Protein AF-A0A0F9M501-F1 (afdb_monomer_lite)

InterPro domains:
  IPR041247 Rad52 family [PF04098] (5-59)
  IPR042525 DNA repair protein Rad52/59/22 superfamily [G3DSA:3.30.390.80] (3-92)

Organism: NCBI:txid412755

Secondary structure (DSSP, 8-state):
----HHHHHHHHSPPPGGGEEEEE-GGG-EEEEE-HHHHHHHHHHHTTT-EEEEEEEEEEETTEEEEEEEEEEE-TTS-EEEEEEEEEEE-----

Radius of gyration: 16.37 Å; chains: 1; bounding box: 30×30×50 Å

pLDDT: mean 92.36, std 8.59, range [44.38, 98.31]

Structure (mmCIF, N/CA/C/O backbone):
data_AF-A0A0F9M501-F1
#
_entry.id   AF-A0A0F9M501-F1
#
loop_
_atom_site.group_PDB
_atom_site.id
_atom_site.type_symbol
_atom_site.label_atom_id
_atom_site.label_alt_id
_atom_site.label_comp_id
_atom_site.label_asym_id
_atom_site.label_entity_id
_atom_site.label_seq_id
_atom_site.pdbx_PDB_ins_code
_atom_site.Cartn_x
_atom_site.Cartn_y
_atom_site.Cartn_z
_atom_site.occupancy
_atom_site.B_iso_or_equiv
_atom_site.auth_seq_id
_atom_site.auth_comp_id
_atom_site.auth_asym_id
_atom_site.auth_atom_id
_atom_site.pdbx_PDB_model_num
ATOM 1 N N . MET A 1 1 ? 2.277 3.876 21.405 1.00 59.69 1 MET A N 1
ATOM 2 C CA . MET A 1 1 ? 1.978 3.897 19.963 1.00 59.69 1 MET A CA 1
ATOM 3 C C . MET A 1 1 ? 1.408 2.548 19.596 1.00 59.69 1 MET A C 1
ATOM 5 O O . MET A 1 1 ? 2.161 1.607 19.377 1.00 59.69 1 MET A O 1
ATOM 9 N N . ALA A 1 2 ? 0.087 2.440 19.651 1.00 76.44 2 ALA A N 1
ATOM 10 C CA . ALA A 1 2 ? -0.653 1.280 19.184 1.00 76.44 2 ALA A CA 1
ATOM 11 C C . ALA A 1 2 ? -1.652 1.795 18.145 1.00 76.44 2 ALA A C 1
ATOM 13 O O . ALA A 1 2 ? -2.252 2.850 18.347 1.00 76.44 2 ALA A O 1
ATOM 14 N N . ILE A 1 3 ? -1.747 1.099 17.014 1.00 86.31 3 ILE A N 1
ATOM 15 C CA . ILE A 1 3 ? -2.850 1.293 16.070 1.00 86.31 3 ILE A CA 1
ATOM 16 C C . ILE A 1 3 ? -4.150 0.813 16.722 1.00 86.31 3 ILE A C 1
ATOM 18 O O . ILE A 1 3 ? -4.095 -0.020 17.630 1.00 86.31 3 ILE A O 1
ATOM 22 N N . THR A 1 4 ? -5.289 1.284 16.216 1.00 89.69 4 THR A N 1
ATOM 23 C CA . THR A 1 4 ? -6.606 0.926 16.756 1.00 89.69 4 THR A CA 1
ATOM 24 C C . THR A 1 4 ? -6.798 -0.589 16.806 1.00 89.69 4 THR A C 1
ATOM 26 O O . THR A 1 4 ? -6.270 -1.334 15.973 1.00 89.69 4 THR A O 1
ATOM 29 N N . GLU A 1 5 ? -7.608 -1.072 17.752 1.00 91.62 5 GLU A N 1
ATOM 30 C CA . GLU A 1 5 ? -7.962 -2.499 17.822 1.00 91.62 5 GLU A CA 1
ATOM 31 C C . GLU A 1 5 ? -8.619 -2.993 16.519 1.00 91.62 5 GLU A C 1
ATOM 33 O O . GLU A 1 5 ? -8.399 -4.131 16.102 1.00 91.62 5 GLU A O 1
ATOM 38 N N . GLN A 1 6 ? -9.353 -2.122 15.816 1.00 91.62 6 GLN A N 1
ATOM 39 C CA . GLN A 1 6 ? -9.865 -2.400 14.473 1.00 91.62 6 GLN A CA 1
ATOM 40 C C . GLN A 1 6 ? -8.731 -2.598 13.462 1.00 91.62 6 GLN A C 1
ATOM 42 O O . GLN A 1 6 ? -8.685 -3.634 12.795 1.00 91.62 6 GLN A O 1
ATOM 47 N N . ALA A 1 7 ? -7.796 -1.649 13.366 1.00 93.56 7 ALA A N 1
ATOM 48 C CA . ALA A 1 7 ? -6.668 -1.744 12.446 1.00 93.56 7 ALA A CA 1
ATOM 49 C C . ALA A 1 7 ? -5.847 -3.011 12.708 1.00 93.56 7 ALA A C 1
ATOM 51 O O . ALA A 1 7 ? -5.500 -3.743 11.779 1.00 93.56 7 ALA A O 1
ATOM 52 N N . LYS A 1 8 ? -5.604 -3.314 13.986 1.00 93.56 8 LYS A N 1
ATOM 53 C CA . LYS A 1 8 ? -4.922 -4.530 14.420 1.00 93.56 8 LYS A CA 1
ATOM 54 C C . LYS A 1 8 ? -5.671 -5.789 13.985 1.00 93.56 8 LYS A C 1
ATOM 56 O O . LYS A 1 8 ? -5.066 -6.670 13.378 1.00 93.56 8 LYS A O 1
ATOM 61 N N . SER A 1 9 ? -6.983 -5.855 14.218 1.00 95.50 9 SER A N 1
ATOM 62 C CA . SER A 1 9 ? -7.822 -6.987 13.806 1.00 95.50 9 SER A CA 1
ATOM 63 C C . SER A 1 9 ? -7.749 -7.253 12.297 1.00 95.50 9 SER A C 1
ATOM 65 O O . SER A 1 9 ? -7.641 -8.404 11.871 1.00 95.50 9 SER A O 1
ATOM 67 N N . VAL A 1 10 ? -7.752 -6.198 11.479 1.00 95.69 10 VAL A N 1
ATOM 68 C CA . VAL A 1 10 ? -7.689 -6.316 10.015 1.00 95.69 10 VAL A CA 1
ATOM 69 C C . VAL A 1 10 ? -6.296 -6.721 9.526 1.00 95.69 10 VAL A C 1
ATOM 71 O O . VAL A 1 10 ? -6.194 -7.519 8.596 1.00 95.69 10 VAL A O 1
ATOM 74 N N . ILE A 1 11 ? -5.228 -6.196 10.131 1.00 91.44 11 ILE A N 1
ATOM 75 C CA . ILE A 1 11 ? -3.844 -6.450 9.696 1.00 91.44 11 ILE A CA 1
ATOM 76 C C . ILE A 1 11 ? -3.339 -7.823 10.161 1.00 91.44 11 ILE A C 1
ATOM 78 O O . ILE A 1 11 ? -2.591 -8.476 9.435 1.00 91.44 11 ILE A O 1
ATOM 82 N N . GLU A 1 12 ? -3.732 -8.272 11.355 1.00 93.50 12 GLU A N 1
ATOM 83 C CA . GLU A 1 12 ? -3.249 -9.531 11.937 1.00 93.50 12 GLU A CA 1
ATOM 84 C C . GLU A 1 12 ? -4.065 -10.759 11.503 1.00 93.50 12 GLU A C 1
ATOM 86 O O . GLU A 1 12 ? -3.590 -11.893 11.637 1.00 93.50 12 GLU A O 1
ATOM 91 N N . ARG A 1 13 ? -5.287 -10.581 10.975 1.00 94.50 13 ARG A N 1
ATOM 92 C CA . ARG A 1 13 ? -6.089 -11.725 10.520 1.00 94.50 13 ARG A CA 1
ATOM 93 C C . ARG A 1 13 ? -5.429 -12.423 9.335 1.00 94.50 13 ARG A C 1
ATOM 95 O O . ARG A 1 13 ? -4.846 -11.803 8.446 1.00 94.50 13 ARG A O 1
ATOM 102 N N . ARG A 1 14 ? -5.597 -13.745 9.274 1.00 94.56 14 ARG A N 1
ATOM 103 C CA . ARG A 1 14 ? -5.182 -14.512 8.097 1.00 94.56 14 ARG A CA 1
ATOM 104 C C . ARG A 1 14 ? -5.978 -14.067 6.877 1.00 94.56 14 ARG A C 1
ATOM 106 O O . ARG A 1 14 ? -7.197 -13.924 6.937 1.00 94.56 14 ARG A O 1
ATOM 113 N N . LEU A 1 15 ? -5.269 -13.906 5.770 1.00 93.75 15 LEU A N 1
ATOM 114 C CA . LEU A 1 15 ? -5.879 -13.655 4.476 1.00 93.75 15 LEU A CA 1
ATOM 115 C C . LEU A 1 15 ? -6.465 -14.948 3.911 1.00 93.75 15 LEU A C 1
ATOM 117 O O . LEU A 1 15 ? -5.941 -16.038 4.153 1.00 93.75 15 LEU A O 1
ATOM 121 N N . ASP A 1 16 ? -7.535 -14.807 3.135 1.00 93.50 16 ASP A N 1
ATOM 122 C CA . ASP A 1 16 ? -8.052 -15.894 2.310 1.00 93.50 16 ASP A CA 1
ATOM 123 C C . ASP A 1 16 ? -6.946 -16.353 1.338 1.00 93.50 16 ASP A C 1
ATOM 125 O O . ASP A 1 16 ? -6.451 -15.526 0.562 1.00 93.50 16 ASP A O 1
ATOM 129 N N . PRO A 1 17 ? -6.548 -17.641 1.343 1.00 95.06 17 PRO A N 1
ATOM 130 C CA . PRO A 1 17 ? -5.542 -18.161 0.423 1.00 95.06 17 PRO A CA 1
ATOM 131 C C . PRO A 1 17 ? -5.837 -17.859 -1.051 1.00 95.06 17 PRO A C 1
ATOM 133 O O . PRO A 1 17 ? -4.902 -17.661 -1.821 1.00 95.06 17 PRO A O 1
ATOM 136 N N . ALA A 1 18 ? -7.111 -17.743 -1.450 1.00 95.19 18 ALA A N 1
ATOM 137 C CA . ALA A 1 18 ? -7.492 -17.393 -2.821 1.00 95.19 18 ALA A CA 1
ATOM 138 C C . ALA A 1 18 ? -7.090 -15.960 -3.230 1.00 95.19 18 ALA A C 1
ATOM 140 O O . ALA A 1 18 ? -7.073 -15.627 -4.416 1.00 95.19 18 ALA A O 1
ATOM 141 N N . ARG A 1 19 ? -6.765 -15.092 -2.262 1.00 93.88 19 ARG A N 1
ATOM 142 C CA . ARG A 1 19 ? -6.273 -13.722 -2.490 1.00 93.88 19 ARG A CA 1
ATOM 143 C C . ARG A 1 19 ? -4.751 -13.641 -2.595 1.00 93.88 19 ARG A C 1
ATOM 145 O O . ARG A 1 19 ? -4.240 -12.589 -2.987 1.00 93.88 19 ARG A O 1
ATOM 152 N N . ILE A 1 20 ? -4.040 -14.720 -2.264 1.00 96.12 20 ILE A N 1
ATOM 153 C CA . ILE A 1 20 ? -2.582 -14.795 -2.340 1.00 96.12 20 ILE A CA 1
ATOM 154 C C . ILE A 1 20 ? -2.201 -15.192 -3.766 1.00 96.12 20 ILE A C 1
ATOM 156 O O . ILE A 1 20 ? -2.506 -16.284 -4.242 1.00 96.12 20 ILE A O 1
ATOM 160 N N . LYS A 1 21 ? -1.553 -14.266 -4.467 1.00 95.75 21 LYS A N 1
ATOM 161 C CA . LYS A 1 21 ? -1.022 -14.452 -5.817 1.00 95.75 21 LYS A CA 1
ATOM 162 C C . LYS A 1 21 ? 0.465 -14.782 -5.720 1.00 95.75 21 LYS A C 1
ATOM 164 O O . LYS A 1 21 ? 1.127 -14.413 -4.753 1.00 95.75 21 LYS A O 1
ATOM 169 N N . THR A 1 22 ? 1.005 -15.426 -6.747 1.00 96.25 22 THR A N 1
ATOM 170 C CA . THR A 1 22 ? 2.434 -15.741 -6.828 1.00 96.25 22 THR A CA 1
ATOM 171 C C . THR A 1 22 ? 3.045 -15.100 -8.063 1.00 96.25 22 THR A C 1
ATOM 173 O O . THR A 1 22 ? 2.397 -14.958 -9.103 1.00 96.25 22 THR A O 1
ATOM 176 N N . ARG A 1 23 ? 4.298 -14.662 -7.952 1.00 93.12 23 ARG A N 1
ATOM 177 C CA . ARG A 1 23 ? 5.077 -14.167 -9.090 1.00 93.12 23 ARG A CA 1
ATOM 178 C C . ARG A 1 23 ? 6.470 -14.769 -9.086 1.00 93.12 23 ARG A C 1
ATOM 180 O O . ARG A 1 23 ? 7.069 -14.958 -8.028 1.00 93.12 23 ARG A O 1
ATOM 187 N N . GLN A 1 24 ? 6.990 -15.024 -10.281 1.00 94.25 24 GLN A N 1
ATOM 188 C CA . GLN A 1 24 ? 8.385 -15.406 -10.451 1.00 94.25 24 GLN A CA 1
ATOM 189 C C . GLN A 1 24 ? 9.281 -14.198 -10.168 1.00 94.25 24 GLN A C 1
ATOM 191 O O . GLN A 1 24 ? 9.039 -13.092 -10.653 1.00 94.25 24 GLN A O 1
ATOM 196 N N . GLY A 1 25 ? 10.286 -14.417 -9.334 1.00 89.00 25 GLY A N 1
ATOM 197 C CA . GLY A 1 25 ? 11.337 -13.474 -9.003 1.00 89.00 25 GLY A CA 1
ATOM 198 C C . GLY A 1 25 ? 12.658 -13.820 -9.686 1.00 89.00 25 GLY A C 1
ATOM 199 O O . GLY A 1 25 ? 12.732 -14.671 -10.571 1.00 89.00 25 GLY A O 1
ATOM 200 N N . GLY A 1 26 ? 13.730 -13.156 -9.256 1.00 87.06 26 GLY A N 1
ATOM 201 C CA . GLY A 1 26 ? 15.085 -13.501 -9.682 1.00 87.06 26 GLY A CA 1
ATOM 202 C C . GLY A 1 26 ? 15.557 -14.839 -9.101 1.00 87.06 26 GLY A C 1
ATOM 203 O O . GLY A 1 26 ? 15.058 -15.290 -8.074 1.00 87.06 26 GLY A O 1
ATOM 204 N N . GLN A 1 27 ? 16.552 -15.453 -9.747 1.00 89.94 27 GLN A N 1
ATOM 205 C CA . GLN A 1 27 ? 17.242 -16.661 -9.260 1.00 89.94 27 GLN A CA 1
ATOM 206 C C . GLN A 1 27 ? 16.317 -17.868 -8.984 1.00 89.94 27 GLN A C 1
ATOM 208 O O . GLN A 1 27 ? 16.584 -18.666 -8.092 1.00 89.94 27 GLN A O 1
ATOM 213 N N . GLY A 1 28 ? 15.218 -18.007 -9.735 1.00 91.69 28 GLY A N 1
ATOM 214 C CA . GLY A 1 28 ? 14.260 -19.109 -9.560 1.00 91.69 28 GLY A CA 1
ATOM 215 C C . GLY A 1 28 ? 13.386 -18.995 -8.306 1.00 91.69 28 GLY A C 1
ATOM 216 O O . GLY A 1 28 ? 12.668 -19.936 -7.974 1.00 91.69 28 GLY A O 1
ATOM 217 N N . MET A 1 29 ? 13.427 -17.857 -7.609 1.00 94.56 29 MET A N 1
ATOM 218 C CA . MET A 1 29 ? 12.577 -17.607 -6.450 1.00 94.56 29 MET A CA 1
ATOM 219 C C . MET A 1 29 ? 11.136 -17.347 -6.883 1.00 94.56 29 MET A C 1
ATOM 221 O O . MET A 1 29 ? 10.884 -16.686 -7.888 1.00 94.56 29 MET A O 1
ATOM 225 N N . THR A 1 30 ? 10.182 -17.808 -6.080 1.00 96.00 30 THR A N 1
ATOM 226 C CA . THR A 1 30 ? 8.769 -17.434 -6.204 1.00 96.00 30 THR A CA 1
ATOM 227 C C . THR A 1 30 ? 8.387 -16.582 -5.003 1.00 96.00 30 THR A C 1
ATOM 229 O O . THR A 1 30 ? 8.737 -16.914 -3.872 1.00 96.00 30 THR A O 1
ATOM 232 N N . PHE A 1 31 ? 7.702 -15.470 -5.256 1.00 94.69 31 PHE A N 1
ATOM 233 C CA . PHE A 1 31 ? 7.233 -14.561 -4.219 1.00 94.69 31 PHE A CA 1
ATOM 234 C C . PHE A 1 31 ? 5.714 -14.563 -4.156 1.00 94.69 31 PHE A C 1
ATOM 236 O O . PHE A 1 31 ? 5.048 -14.316 -5.167 1.00 94.69 31 PHE A O 1
ATOM 243 N N . ASP A 1 32 ? 5.198 -14.758 -2.952 1.00 96.19 32 ASP A N 1
ATOM 244 C CA . ASP A 1 32 ? 3.787 -14.580 -2.644 1.00 96.19 32 ASP A CA 1
ATOM 245 C C . ASP A 1 32 ? 3.496 -13.095 -2.416 1.00 96.19 32 ASP A C 1
ATOM 247 O O . ASP A 1 32 ? 4.291 -12.362 -1.821 1.00 96.19 32 ASP A O 1
ATOM 251 N N . TYR A 1 33 ? 2.356 -12.631 -2.915 1.00 94.69 33 TYR A N 1
ATOM 252 C CA . TYR A 1 33 ? 1.918 -11.249 -2.772 1.00 94.69 33 TYR A CA 1
ATOM 253 C C . TYR A 1 33 ? 0.391 -11.148 -2.806 1.00 94.69 33 TYR A C 1
ATOM 255 O O . TYR A 1 33 ? -0.305 -12.060 -3.247 1.00 94.69 33 TYR A O 1
ATOM 263 N N . ILE A 1 34 ? -0.140 -10.005 -2.376 1.00 95.62 34 ILE A N 1
ATOM 264 C CA . ILE A 1 34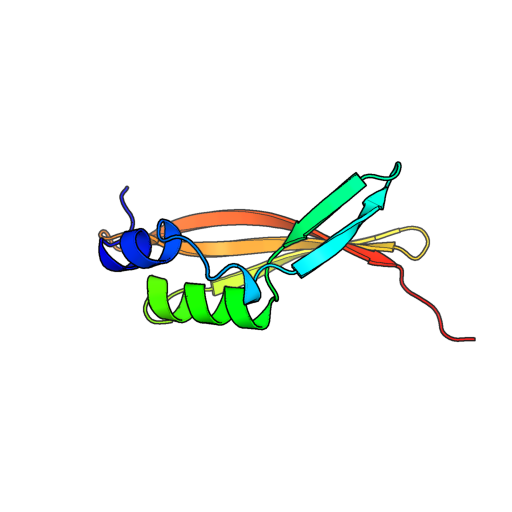 ? -1.549 -9.655 -2.574 1.00 95.62 34 ILE A CA 1
ATOM 265 C C . ILE A 1 34 ? -1.695 -8.607 -3.666 1.00 95.62 34 ILE A C 1
ATOM 267 O O . ILE A 1 34 ? -0.824 -7.759 -3.855 1.00 95.62 34 ILE A O 1
ATOM 271 N N . GLY A 1 35 ? -2.817 -8.656 -4.383 1.00 94.69 35 GLY A N 1
ATOM 272 C CA . GLY A 1 35 ? -3.153 -7.621 -5.357 1.00 94.69 35 GLY A CA 1
ATOM 273 C C . GLY A 1 35 ? -3.280 -6.242 -4.706 1.00 94.69 35 GLY A C 1
ATOM 274 O O . GLY A 1 35 ? -3.747 -6.124 -3.571 1.00 94.69 35 GLY A O 1
ATOM 275 N N . THR A 1 36 ? -2.887 -5.198 -5.437 1.00 93.81 36 THR A N 1
ATOM 276 C CA . THR A 1 36 ? -2.982 -3.800 -4.995 1.00 93.81 36 THR A CA 1
ATOM 277 C C . THR A 1 36 ? -4.409 -3.430 -4.602 1.00 93.81 36 THR A C 1
ATOM 279 O O . THR A 1 36 ? -4.621 -2.792 -3.577 1.00 93.81 36 THR A O 1
ATOM 282 N N . GLU A 1 37 ? -5.396 -3.896 -5.366 1.00 95.69 37 GLU A N 1
ATOM 283 C CA . GLU A 1 37 ? -6.819 -3.716 -5.089 1.00 95.69 37 GLU A CA 1
ATOM 284 C C . GLU A 1 37 ? -7.216 -4.250 -3.708 1.00 95.69 37 GLU A C 1
ATOM 286 O O . GLU A 1 37 ? -7.998 -3.628 -2.993 1.00 95.69 37 GLU A O 1
ATOM 291 N N . HIS A 1 38 ? -6.633 -5.382 -3.308 1.00 95.81 38 HIS A N 1
ATOM 292 C CA . HIS A 1 38 ? -6.924 -6.014 -2.030 1.00 95.81 38 HIS A CA 1
ATOM 293 C C . HIS A 1 38 ? -6.185 -5.320 -0.883 1.00 95.81 38 HIS A C 1
ATOM 295 O O . HIS A 1 38 ? -6.769 -5.106 0.174 1.00 95.81 38 HIS A O 1
ATOM 301 N N . ALA A 1 39 ? -4.937 -4.898 -1.105 1.00 95.00 39 ALA A N 1
ATOM 302 C CA . ALA A 1 39 ? -4.194 -4.098 -0.134 1.00 95.00 39 ALA A CA 1
ATOM 303 C C . ALA A 1 39 ? -4.917 -2.776 0.187 1.00 95.00 39 ALA A C 1
ATOM 305 O O . ALA A 1 39 ? -5.067 -2.434 1.355 1.00 95.00 39 ALA A O 1
ATOM 306 N N . ILE A 1 40 ? -5.433 -2.076 -0.832 1.00 96.62 40 ILE A N 1
ATOM 307 C CA . ILE A 1 40 ? -6.222 -0.844 -0.662 1.00 96.62 40 ILE A CA 1
ATOM 308 C C . ILE A 1 40 ? -7.489 -1.110 0.159 1.00 96.62 40 ILE A C 1
ATOM 310 O O . ILE A 1 40 ? -7.805 -0.342 1.061 1.00 96.62 40 ILE A O 1
ATOM 314 N N . GLN A 1 41 ? -8.205 -2.206 -0.116 1.00 96.44 41 GLN A N 1
ATOM 315 C CA . GLN A 1 41 ? -9.392 -2.585 0.660 1.00 96.44 41 GLN A CA 1
ATOM 316 C C . GLN A 1 41 ? -9.060 -2.834 2.134 1.00 96.44 41 GLN A C 1
ATOM 318 O O . GLN A 1 41 ? -9.775 -2.341 3.001 1.00 96.44 41 GLN A O 1
ATOM 323 N N . LEU A 1 42 ? -7.965 -3.545 2.415 1.00 96.50 42 LEU A N 1
ATOM 324 C CA . LEU A 1 42 ? -7.516 -3.797 3.784 1.00 96.50 42 LEU A CA 1
ATOM 325 C C . LEU A 1 42 ? -7.128 -2.503 4.502 1.00 96.50 42 LEU A C 1
ATOM 327 O O . LEU A 1 42 ? -7.479 -2.343 5.661 1.00 96.50 42 LEU A O 1
ATOM 331 N N . LEU A 1 43 ? -6.448 -1.570 3.830 1.00 96.50 43 LEU A N 1
ATOM 332 C CA . LEU A 1 43 ? -6.098 -0.273 4.421 1.00 96.50 43 LEU A CA 1
ATOM 333 C C . LEU A 1 43 ? -7.341 0.587 4.690 1.00 96.50 43 LEU A C 1
ATOM 335 O O . LEU A 1 43 ? -7.459 1.165 5.767 1.00 96.50 43 LEU A O 1
ATOM 339 N N . ASN A 1 44 ? -8.292 0.616 3.752 1.00 97.44 44 ASN A N 1
ATOM 340 C CA . ASN A 1 44 ? -9.572 1.303 3.929 1.00 97.44 44 ASN A CA 1
ATOM 341 C C . ASN A 1 44 ? -10.362 0.749 5.121 1.00 97.44 44 ASN A C 1
ATOM 343 O O . ASN A 1 44 ? -10.901 1.525 5.903 1.00 97.44 44 ASN A O 1
ATOM 347 N N . GLU A 1 45 ? -10.423 -0.577 5.260 1.00 97.06 45 GLU A N 1
ATOM 348 C CA . GLU A 1 45 ? -11.101 -1.255 6.370 1.00 97.06 45 GLU A CA 1
ATOM 349 C C . GLU A 1 45 ? -10.363 -1.041 7.700 1.00 97.06 45 GLU A C 1
ATOM 351 O O . GLU A 1 45 ? -10.987 -0.710 8.705 1.00 97.06 45 GLU A O 1
ATOM 356 N N . ALA A 1 46 ? -9.037 -1.200 7.709 1.00 96.19 46 ALA A N 1
ATOM 357 C CA . ALA A 1 46 ? -8.211 -1.102 8.909 1.00 96.19 46 ALA A CA 1
ATOM 358 C C . ALA A 1 46 ? -8.224 0.305 9.511 1.00 96.19 46 ALA A C 1
ATOM 360 O O . ALA A 1 46 ? -8.339 0.450 10.724 1.00 96.19 46 ALA A O 1
ATOM 361 N N . PHE A 1 47 ? -8.105 1.328 8.667 1.00 95.81 47 PHE A N 1
ATOM 362 C CA . PHE A 1 47 ? -7.903 2.710 9.100 1.00 95.81 47 PHE A CA 1
ATOM 363 C C . PHE A 1 47 ? -9.097 3.613 8.804 1.00 95.81 47 PHE A C 1
ATOM 365 O O . PHE A 1 47 ? -8.945 4.826 8.823 1.00 95.81 47 PHE A O 1
ATOM 372 N N . GLU A 1 48 ? -10.270 3.055 8.491 1.00 94.75 48 GLU A N 1
ATOM 373 C CA . GLU A 1 48 ? -11.487 3.826 8.189 1.00 94.75 48 GLU A CA 1
ATOM 374 C C . GLU A 1 48 ? -11.247 4.928 7.143 1.00 94.75 48 GLU A C 1
ATOM 376 O O . GLU A 1 48 ? -11.677 6.070 7.289 1.00 94.75 48 GLU A O 1
ATOM 381 N N . TYR A 1 49 ? -10.521 4.587 6.074 1.00 95.94 49 TYR A N 1
ATOM 382 C CA . TYR A 1 49 ? -10.086 5.519 5.020 1.00 95.94 49 TYR A CA 1
ATOM 383 C C . TYR A 1 49 ? -9.140 6.650 5.484 1.00 95.94 49 TYR A C 1
ATOM 385 O O . TYR A 1 49 ? -8.727 7.466 4.663 1.00 95.94 49 TYR A O 1
ATOM 393 N N . ALA A 1 50 ? -8.734 6.683 6.756 1.00 94.88 50 ALA A N 1
ATOM 394 C CA . ALA A 1 50 ? -7.742 7.601 7.308 1.00 94.88 50 ALA A CA 1
ATOM 395 C C . ALA A 1 50 ? -6.320 7.042 7.135 1.00 94.88 50 ALA A C 1
ATOM 397 O O . ALA A 1 50 ? -5.635 6.660 8.083 1.00 94.88 50 ALA A O 1
ATOM 398 N N . TRP A 1 51 ? -5.870 6.982 5.888 1.00 96.56 51 TRP A N 1
ATOM 399 C CA . TRP A 1 51 ? -4.498 6.653 5.512 1.00 96.56 51 TRP A CA 1
ATOM 400 C C . TRP A 1 51 ? -4.127 7.444 4.257 1.00 96.56 51 TRP A C 1
ATOM 402 O O . TRP A 1 51 ? -4.999 7.849 3.490 1.00 96.56 51 TRP A O 1
ATOM 412 N N . ASP A 1 52 ? -2.838 7.684 4.056 1.00 97.00 52 ASP A N 1
ATOM 413 C CA . ASP A 1 52 ? -2.345 8.436 2.905 1.00 97.00 52 ASP A CA 1
ATOM 414 C C . ASP A 1 52 ? -1.083 7.797 2.323 1.00 97.00 52 ASP A C 1
ATOM 416 O O . ASP A 1 52 ? -0.319 7.132 3.030 1.00 97.00 52 ASP A O 1
ATOM 420 N N . THR A 1 53 ? -0.851 8.013 1.027 1.00 96.81 53 THR A N 1
ATOM 421 C CA . THR A 1 53 ? 0.396 7.615 0.370 1.00 96.81 53 THR A CA 1
ATOM 422 C C . THR A 1 53 ? 0.987 8.767 -0.408 1.00 96.81 53 THR A C 1
ATOM 424 O O . THR A 1 53 ? 0.286 9.445 -1.154 1.00 96.81 53 THR A O 1
ATOM 427 N N . THR A 1 54 ? 2.300 8.931 -0.322 1.00 97.81 54 THR A N 1
ATOM 428 C CA . THR A 1 54 ? 3.023 9.953 -1.077 1.00 97.81 54 THR A CA 1
ATOM 429 C C . THR A 1 54 ? 4.236 9.338 -1.763 1.00 97.81 54 THR A C 1
ATOM 431 O O . THR A 1 54 ? 5.008 8.607 -1.144 1.00 97.81 54 THR A O 1
ATOM 434 N N . VAL A 1 55 ? 4.438 9.653 -3.045 1.00 97.25 55 VAL A N 1
ATOM 435 C CA . VAL A 1 55 ? 5.717 9.395 -3.721 1.00 97.25 55 VAL A CA 1
ATOM 436 C C . VAL A 1 55 ? 6.713 10.431 -3.214 1.00 97.25 55 VAL A C 1
ATOM 438 O O . VAL A 1 55 ? 6.600 11.610 -3.538 1.00 97.25 55 VAL A O 1
ATOM 441 N N . VAL A 1 56 ? 7.668 9.998 -2.395 1.00 97.81 56 VAL A N 1
ATOM 442 C CA . VAL A 1 56 ? 8.658 10.893 -1.776 1.00 97.81 56 VAL A CA 1
ATOM 443 C C . VAL A 1 56 ? 9.880 11.112 -2.665 1.00 97.81 56 VAL A C 1
ATOM 445 O O . VAL A 1 56 ? 10.505 12.164 -2.597 1.00 97.81 56 VAL A O 1
ATOM 448 N N . SER A 1 57 ? 10.214 10.143 -3.518 1.00 97.31 57 SER A N 1
ATOM 449 C CA . SER A 1 57 ? 11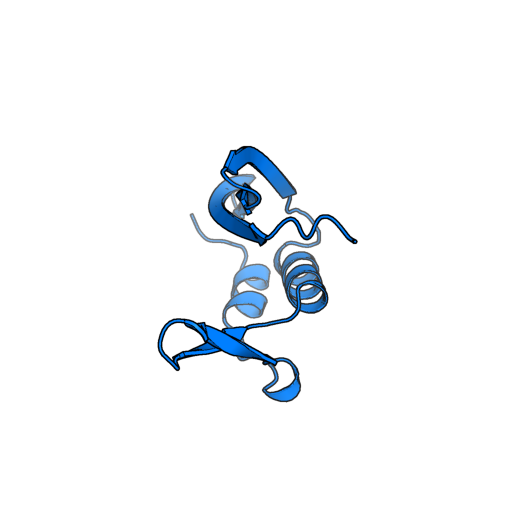.269 10.267 -4.527 1.00 97.31 57 SER A CA 1
ATOM 450 C C . SER A 1 57 ? 10.978 9.351 -5.711 1.00 97.31 57 SER A C 1
ATOM 452 O O . SER A 1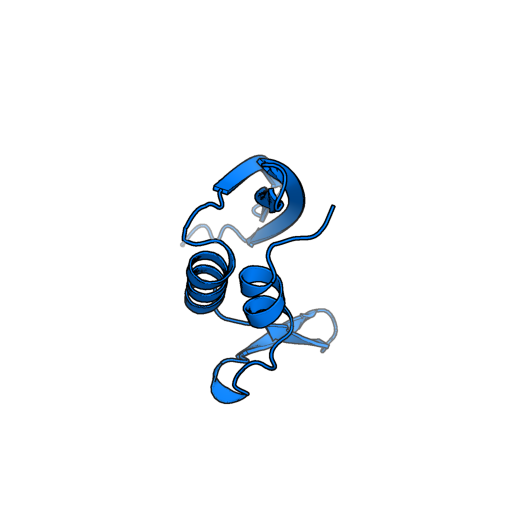 57 ? 10.357 8.298 -5.549 1.00 97.31 57 SER A O 1
ATOM 454 N N . HIS A 1 58 ? 11.434 9.738 -6.898 1.00 96.75 58 HIS A N 1
ATOM 455 C CA . HIS A 1 58 ? 11.470 8.864 -8.060 1.00 96.75 58 HIS A CA 1
ATOM 456 C C . HIS A 1 58 ? 12.694 9.174 -8.919 1.00 96.75 58 HIS A C 1
ATOM 458 O O . HIS A 1 58 ? 13.077 10.331 -9.081 1.00 96.75 58 HIS A O 1
ATOM 464 N N . GLU A 1 59 ? 13.288 8.131 -9.482 1.00 96.50 59 GLU A N 1
ATOM 465 C CA . GLU A 1 59 ? 14.491 8.212 -10.302 1.00 96.50 59 GLU A CA 1
ATOM 466 C C . GLU A 1 59 ? 14.370 7.247 -11.489 1.00 96.50 59 GLU A C 1
ATOM 468 O O . GLU A 1 59 ? 13.695 6.216 -11.412 1.00 96.50 59 GLU A O 1
ATOM 473 N N . ILE A 1 60 ? 15.001 7.596 -12.613 1.00 95.25 60 ILE A N 1
ATOM 474 C CA . ILE A 1 60 ? 15.035 6.763 -13.818 1.00 95.25 60 ILE A CA 1
ATOM 475 C C . ILE A 1 60 ? 16.494 6.504 -14.189 1.00 95.25 60 ILE A C 1
ATOM 477 O O . ILE A 1 60 ? 17.239 7.448 -14.442 1.00 95.25 60 ILE A O 1
ATOM 481 N N . PHE A 1 61 ? 16.871 5.229 -14.288 1.00 92.31 61 PHE A N 1
ATOM 482 C CA . PHE A 1 61 ? 18.220 4.785 -14.647 1.00 92.31 61 PHE A CA 1
ATOM 483 C C . PHE A 1 61 ? 18.155 3.701 -15.709 1.00 92.31 61 PHE A C 1
ATOM 485 O O . PHE A 1 61 ? 17.509 2.685 -15.489 1.00 92.31 61 PHE A O 1
ATOM 492 N N . ASP A 1 62 ? 18.808 3.900 -16.855 1.00 90.50 62 ASP A N 1
ATOM 493 C CA . ASP A 1 62 ? 18.947 2.880 -17.908 1.00 90.50 62 ASP A CA 1
ATOM 494 C C . ASP A 1 62 ? 17.635 2.163 -18.284 1.00 90.50 62 ASP A C 1
ATOM 496 O O . ASP A 1 62 ? 17.590 0.958 -18.518 1.00 90.50 62 ASP A O 1
ATOM 500 N N . GLY A 1 63 ? 16.532 2.917 -18.344 1.00 91.12 63 GLY A N 1
ATOM 501 C CA . GLY A 1 63 ? 15.212 2.367 -18.657 1.00 91.12 63 GLY A CA 1
ATOM 502 C C . GLY A 1 63 ? 14.520 1.657 -17.489 1.00 91.12 63 GLY A C 1
ATOM 503 O O . GLY A 1 63 ? 13.486 1.044 -17.706 1.00 91.12 63 GLY A O 1
ATOM 504 N N . LEU A 1 64 ? 15.020 1.757 -16.260 1.00 92.44 64 LEU A N 1
ATOM 505 C CA . LEU A 1 64 ? 14.351 1.341 -15.029 1.00 92.44 64 LEU A CA 1
ATOM 506 C C . LEU A 1 64 ? 13.821 2.578 -14.296 1.00 92.44 64 LEU A C 1
ATOM 508 O O . LEU A 1 64 ? 14.592 3.476 -13.967 1.00 92.44 64 LEU A O 1
ATOM 512 N N . ALA A 1 65 ? 12.522 2.617 -14.010 1.00 95.19 65 ALA A N 1
ATOM 513 C CA . ALA A 1 65 ? 11.944 3.585 -13.085 1.00 95.19 65 ALA A CA 1
ATOM 514 C C . ALA A 1 65 ? 11.943 3.000 -11.670 1.00 95.19 65 ALA A C 1
ATOM 516 O O . ALA A 1 65 ? 11.511 1.864 -11.467 1.00 95.19 65 ALA A O 1
ATOM 517 N N . VAL A 1 66 ? 12.398 3.779 -10.692 1.00 96.12 66 VAL A N 1
ATOM 518 C CA . VAL A 1 66 ? 12.387 3.437 -9.267 1.00 96.12 66 VAL A CA 1
ATOM 519 C C . VAL A 1 66 ? 11.670 4.550 -8.514 1.00 96.12 66 VAL A C 1
ATOM 521 O O . VAL A 1 66 ? 11.933 5.724 -8.747 1.00 96.12 66 VAL A O 1
ATOM 524 N N . ALA A 1 67 ? 10.764 4.193 -7.610 1.00 97.19 67 ALA A N 1
ATOM 525 C CA . ALA A 1 67 ? 10.039 5.137 -6.770 1.00 97.19 67 ALA A CA 1
ATOM 526 C C . ALA A 1 67 ? 10.127 4.720 -5.301 1.00 97.19 67 ALA A C 1
ATOM 528 O O . ALA A 1 67 ? 9.991 3.540 -4.976 1.00 97.19 67 ALA A O 1
ATOM 529 N N . LEU A 1 68 ? 10.319 5.697 -4.419 1.00 97.75 68 LEU A N 1
ATOM 530 C CA . LEU A 1 68 ? 10.158 5.558 -2.979 1.00 97.75 68 LEU A CA 1
ATOM 531 C C . LEU A 1 68 ? 8.782 6.106 -2.602 1.00 97.75 68 LEU A C 1
ATOM 533 O O . LEU A 1 68 ? 8.467 7.263 -2.886 1.00 97.75 68 LEU A O 1
ATOM 537 N N . VAL A 1 69 ? 7.966 5.271 -1.968 1.00 97.75 69 VAL A N 1
ATOM 538 C CA . VAL A 1 69 ? 6.618 5.626 -1.515 1.00 97.75 69 VAL A CA 1
ATOM 539 C C . VAL A 1 69 ? 6.576 5.588 0.003 1.00 97.75 69 VAL A C 1
ATOM 541 O O . VAL A 1 69 ? 7.037 4.623 0.609 1.00 97.75 69 VAL A O 1
ATOM 544 N N . GLU A 1 70 ? 6.006 6.624 0.607 1.00 98.31 70 GLU A N 1
ATOM 545 C CA . GLU A 1 70 ? 5.651 6.679 2.020 1.00 98.31 70 GLU A CA 1
ATOM 546 C C . GLU A 1 70 ? 4.163 6.363 2.189 1.00 98.31 70 GLU A C 1
ATOM 548 O O . GLU A 1 70 ? 3.322 6.991 1.554 1.00 98.31 70 GLU A O 1
ATOM 553 N N . LEU A 1 71 ? 3.850 5.405 3.058 1.00 97.50 71 LEU A N 1
ATOM 554 C CA . LEU A 1 71 ? 2.526 5.161 3.618 1.00 97.50 71 LEU A CA 1
ATOM 555 C C . LEU A 1 71 ? 2.459 5.830 4.990 1.00 97.50 71 LEU A C 1
ATOM 557 O O . LEU A 1 71 ? 3.331 5.591 5.828 1.00 97.50 71 LEU A O 1
ATOM 561 N N . LYS A 1 72 ? 1.409 6.610 5.231 1.00 97.31 72 LYS A N 1
ATOM 562 C CA . LYS A 1 72 ? 1.116 7.245 6.514 1.00 97.31 72 LYS A CA 1
ATOM 563 C C . LYS A 1 72 ? -0.242 6.781 7.024 1.00 97.31 72 LYS A C 1
ATOM 565 O O . LYS A 1 72 ? -1.228 6.814 6.294 1.00 97.31 72 LYS A O 1
ATOM 570 N N . VAL A 1 73 ? -0.274 6.361 8.280 1.00 96.06 73 VAL A N 1
ATOM 571 C CA . VAL A 1 73 ? -1.488 6.018 9.033 1.00 96.06 73 VAL A CA 1
ATOM 572 C C . VAL A 1 73 ? -1.456 6.753 10.369 1.00 96.06 73 VAL A C 1
ATOM 574 O O . VAL A 1 73 ? -0.412 7.284 10.747 1.00 96.06 73 VAL A O 1
ATOM 577 N N . TRP A 1 74 ? -2.568 6.786 11.096 1.00 93.44 74 TRP A N 1
ATOM 578 C CA . TRP A 1 74 ? -2.653 7.439 12.402 1.00 93.44 74 TRP A CA 1
ATOM 579 C C . TRP A 1 74 ? -2.919 6.406 13.494 1.00 93.44 74 TRP A C 1
ATOM 581 O O . TRP A 1 74 ? -3.668 5.453 13.291 1.00 93.44 74 TRP A O 1
ATOM 591 N N . ASP A 1 75 ? -2.254 6.575 14.632 1.00 90.38 75 ASP A N 1
ATOM 592 C CA . ASP A 1 75 ? -2.476 5.762 15.825 1.00 90.38 75 ASP A CA 1
ATOM 593 C C . ASP A 1 75 ? -3.635 6.313 16.676 1.00 90.38 75 ASP A C 1
ATOM 595 O O . ASP A 1 75 ? -4.204 7.362 16.363 1.00 90.38 75 ASP A O 1
ATOM 599 N N . ASP A 1 76 ? -3.966 5.641 17.780 1.00 88.69 76 ASP A N 1
ATOM 600 C CA . ASP A 1 76 ? -5.090 6.031 18.652 1.00 88.69 76 ASP A CA 1
ATOM 601 C C . ASP A 1 76 ? -4.952 7.435 19.263 1.00 88.69 76 ASP A C 1
ATOM 603 O O . ASP A 1 76 ? -5.936 8.034 19.695 1.00 88.69 76 ASP A O 1
ATOM 607 N N . SER A 1 77 ? -3.731 7.976 19.313 1.00 89.94 77 SER A N 1
ATOM 608 C CA . SER A 1 77 ? -3.456 9.332 19.799 1.00 89.94 77 SER A CA 1
ATOM 609 C C . SER A 1 77 ? -3.529 10.397 18.702 1.00 89.94 77 SER A C 1
ATOM 611 O O . SER A 1 77 ? -3.305 11.576 18.977 1.00 89.94 77 SER A O 1
ATOM 613 N N . GLY A 1 78 ? -3.808 10.001 17.457 1.00 89.75 78 GLY A N 1
ATOM 614 C CA . GLY A 1 78 ? -3.716 10.872 16.290 1.00 89.75 78 GLY A CA 1
ATOM 615 C C . GLY A 1 78 ? -2.274 11.160 15.865 1.00 89.75 78 GLY A C 1
ATOM 616 O O . GLY A 1 78 ? -2.040 12.072 15.071 1.00 89.75 78 GLY A O 1
ATOM 617 N N . SER A 1 79 ? -1.295 10.404 16.373 1.00 92.19 79 SER A N 1
ATOM 618 C CA . SER A 1 79 ? 0.099 10.527 15.951 1.00 92.19 79 SER A CA 1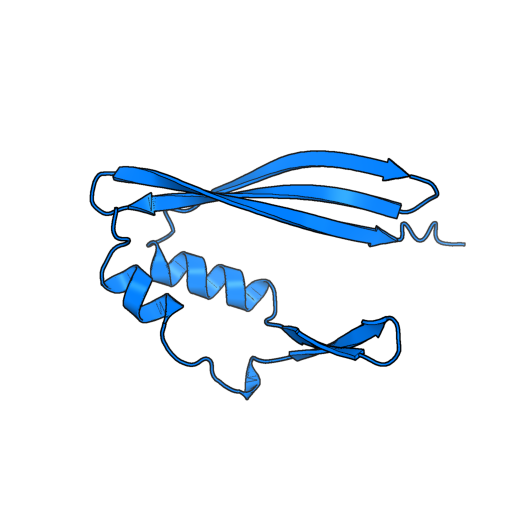
ATOM 619 C C . SER A 1 79 ? 0.326 9.735 14.661 1.00 92.19 79 SER A C 1
ATOM 621 O O . SER A 1 79 ? -0.145 8.599 14.551 1.00 92.19 79 SER A O 1
ATOM 623 N N . PRO A 1 80 ? 1.057 10.283 13.676 1.00 94.44 80 PRO A N 1
A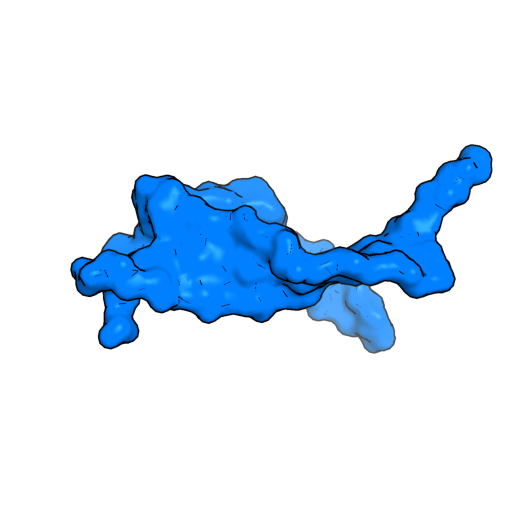TOM 624 C CA . PRO A 1 80 ? 1.316 9.570 12.438 1.00 94.44 80 PRO A CA 1
ATOM 625 C C . PRO A 1 80 ? 2.332 8.441 12.651 1.00 94.44 80 PRO A C 1
ATOM 627 O O . PRO A 1 80 ? 3.373 8.627 13.283 1.00 94.44 80 PRO A O 1
ATOM 630 N N . ILE A 1 81 ? 2.063 7.292 12.041 1.00 94.25 81 ILE A N 1
ATOM 631 C CA . ILE A 1 81 ? 3.012 6.201 11.831 1.00 94.25 81 ILE A CA 1
ATOM 632 C C . ILE A 1 81 ? 3.306 6.150 10.334 1.00 94.25 81 ILE A C 1
ATOM 634 O O . ILE A 1 81 ? 2.388 6.056 9.517 1.00 94.25 81 ILE A O 1
ATOM 638 N N . THR A 1 82 ? 4.585 6.209 9.967 1.00 95.81 82 THR A N 1
ATOM 639 C CA . THR A 1 82 ? 5.015 6.175 8.567 1.00 95.81 82 THR A CA 1
ATOM 640 C C . THR A 1 82 ? 5.819 4.923 8.249 1.00 95.81 82 THR A C 1
ATOM 642 O O . THR A 1 82 ? 6.559 4.389 9.077 1.00 95.81 82 THR A O 1
ATOM 645 N N . LYS A 1 83 ? 5.682 4.449 7.012 1.00 95.12 83 LYS A N 1
ATOM 646 C CA . LYS A 1 83 ? 6.509 3.386 6.447 1.00 95.12 83 LYS A CA 1
ATOM 647 C C . LYS A 1 83 ? 6.876 3.734 5.018 1.00 95.12 83 LYS A C 1
ATOM 649 O O . LYS A 1 83 ? 6.006 4.088 4.233 1.00 95.12 83 LYS A O 1
ATOM 654 N N . GLN A 1 84 ? 8.146 3.570 4.672 1.00 97.56 84 GLN A N 1
ATOM 655 C CA . GLN A 1 84 ? 8.629 3.794 3.315 1.00 97.56 84 GLN A CA 1
ATOM 656 C C . GLN A 1 84 ? 8.985 2.476 2.628 1.00 97.56 84 GLN A C 1
ATOM 658 O O . GLN A 1 84 ? 9.448 1.533 3.275 1.00 97.56 84 GLN A O 1
ATOM 663 N N . GLN A 1 85 ? 8.748 2.402 1.320 1.00 96.44 85 GLN A N 1
ATOM 664 C CA . GLN A 1 85 ? 9.040 1.228 0.505 1.00 96.44 85 GLN A CA 1
ATOM 665 C C . GLN A 1 85 ? 9.423 1.636 -0.921 1.00 96.44 85 GLN A C 1
ATOM 667 O O . GLN A 1 85 ? 8.784 2.498 -1.524 1.00 96.44 85 GLN A O 1
ATOM 672 N N . PHE A 1 86 ? 10.440 0.972 -1.474 1.00 95.44 86 PHE A N 1
ATOM 673 C CA . PHE A 1 86 ? 10.795 1.104 -2.885 1.00 95.44 86 PHE A CA 1
ATOM 674 C C . PHE A 1 86 ? 9.935 0.196 -3.768 1.00 95.44 86 PHE A C 1
ATOM 676 O O . PHE A 1 86 ? 9.689 -0.966 -3.425 1.00 95.44 86 PHE A O 1
ATOM 683 N N . GLY A 1 87 ? 9.551 0.713 -4.932 1.00 92.12 87 GLY A N 1
ATOM 684 C CA . GLY A 1 87 ? 9.008 -0.035 -6.061 1.00 92.12 87 GLY A CA 1
ATOM 685 C C . GLY A 1 87 ? 9.777 0.302 -7.336 1.00 92.12 87 GLY A C 1
ATOM 686 O O . GLY A 1 87 ? 10.342 1.388 -7.454 1.00 92.12 87 GLY A O 1
ATOM 687 N N . SER A 1 88 ? 9.818 -0.623 -8.290 1.00 92.56 88 SER A N 1
ATOM 688 C CA . SER A 1 88 ? 10.470 -0.384 -9.576 1.00 92.56 88 SER A CA 1
ATOM 689 C C . SER A 1 88 ? 9.748 -1.068 -10.728 1.00 92.56 88 SER A C 1
ATOM 691 O O . SER A 1 88 ? 9.038 -2.061 -10.541 1.00 92.56 88 SER A O 1
ATOM 693 N N . CYS A 1 89 ? 9.924 -0.528 -11.931 1.00 90.62 89 CYS A N 1
ATOM 694 C CA . CYS A 1 89 ? 9.459 -1.144 -13.165 1.00 90.62 89 CYS A CA 1
ATOM 695 C C . CYS A 1 89 ? 10.409 -0.842 -14.328 1.00 90.62 89 CYS A C 1
ATOM 697 O O . CYS A 1 89 ? 10.996 0.237 -14.412 1.00 90.62 89 CYS A O 1
ATOM 699 N N . ASN A 1 90 ? 10.549 -1.802 -15.246 1.00 90.69 90 ASN A N 1
ATOM 700 C CA . ASN A 1 90 ? 11.230 -1.555 -16.513 1.00 90.69 90 ASN A CA 1
ATOM 701 C C . ASN A 1 90 ? 10.323 -0.707 -17.410 1.00 90.69 90 ASN A C 1
ATOM 703 O O . ASN A 1 90 ? 9.158 -1.038 -17.641 1.00 90.69 90 ASN A O 1
ATOM 707 N N . ILE A 1 91 ? 10.878 0.372 -17.941 1.00 87.12 91 ILE A N 1
ATOM 708 C CA . ILE A 1 91 ? 10.277 1.220 -18.958 1.00 87.12 91 ILE A CA 1
ATOM 709 C C . ILE A 1 91 ? 10.449 0.500 -20.295 1.00 87.12 91 ILE A C 1
ATOM 711 O O . ILE A 1 91 ? 11.451 0.660 -20.992 1.00 87.12 91 ILE A O 1
ATOM 715 N N . ASN A 1 92 ? 9.448 -0.291 -20.674 1.00 78.50 92 ASN A N 1
ATOM 716 C CA . ASN A 1 92 ? 9.360 -0.789 -22.040 1.00 78.50 92 ASN A CA 1
ATOM 717 C C . ASN A 1 92 ? 9.001 0.387 -22.954 1.00 78.50 92 ASN A C 1
ATOM 719 O O . ASN A 1 92 ? 7.843 0.798 -23.032 1.00 78.50 92 ASN A O 1
ATOM 723 N N . ARG A 1 93 ? 9.999 0.940 -23.652 1.00 62.34 93 ARG A N 1
ATOM 724 C CA . ARG A 1 93 ? 9.751 1.777 -24.830 1.00 62.34 93 ARG A CA 1
ATOM 725 C C . ARG A 1 93 ? 9.168 0.844 -25.887 1.00 62.34 93 ARG A C 1
ATOM 727 O O . ARG A 1 93 ? 9.909 0.044 -26.448 1.00 62.34 93 ARG A O 1
ATOM 734 N N . GLY A 1 94 ? 7.846 0.860 -26.058 1.00 56.62 94 GLY A N 1
ATOM 735 C CA . GLY A 1 94 ? 7.186 0.090 -27.110 1.00 56.62 94 GLY A CA 1
ATOM 736 C C . GLY A 1 94 ? 7.889 0.338 -28.446 1.00 56.62 94 GLY A C 1
ATOM 737 O O . GLY A 1 94 ? 8.157 1.491 -28.784 1.00 56.62 94 GLY A O 1
ATOM 738 N N . VAL A 1 95 ? 8.257 -0.746 -29.128 1.00 44.38 95 VAL A N 1
ATOM 739 C CA . VAL A 1 95 ? 8.631 -0.726 -30.550 1.00 44.38 95 VAL A CA 1
ATOM 740 C C . VAL A 1 95 ? 7.390 -0.490 -3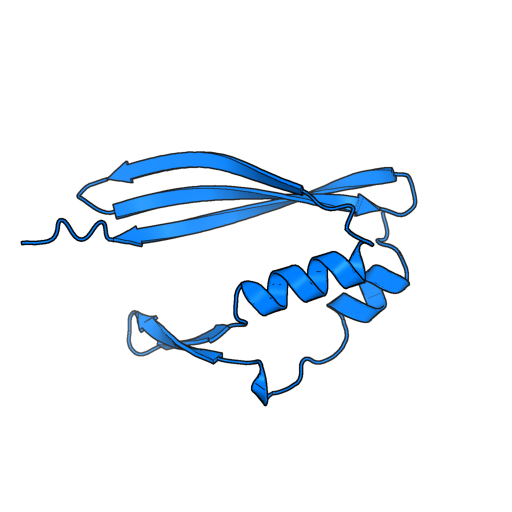1.392 1.00 44.38 95 VAL A C 1
ATOM 742 O O . VAL A 1 95 ? 6.333 -1.053 -31.022 1.00 44.38 95 VAL A O 1
#

Sequence (95 aa):
MAITEQAKSVIERRLDPARIKTRQGGQGMTFDYIGTEHAIQLLNEAFEYAWDTTVVSHEIFDGLAVALVELKVWDDSGSPITKQQFGSCNINRGV

Foldseek 3Di:
DAADPQLVCLVVDDDDPVQWDWDQDPPRDIDIDGDPVVVVVSCCRNQVPQKDKDFPDWDDDPQKIKTKMKIWGAGPVRDIDIDIDMDMDGRPPDD